Protein AF-A0A954FRJ2-F1 (afdb_monomer)

Mean predicted aligned error: 7.32 Å

Solvent-accessible surface area (backbone atoms only — not comparable to full-atom values): 5432 Å² total; per-residue (Å²): 111,68,68,60,52,50,51,52,49,46,57,56,41,70,52,66,66,28,44,50,28,35,66,50,10,52,50,32,23,55,49,29,26,50,53,28,43,76,70,67,38,52,68,59,8,50,50,26,31,53,52,13,49,48,35,35,50,49,16,25,57,75,49,58,24,51,48,72,67,54,40,53,52,26,57,75,67,73,44,90,68,44,77,41,19,68,70,53,47,52,50,54,53,48,55,52,51,54,56,57,55,71,74,75,116

pLDDT: mean 84.83, std 9.24, range [53.97, 96.31]

Structure (mmCIF, N/CA/C/O backbone):
data_AF-A0A954FRJ2-F1
#
_entry.id   AF-A0A954FRJ2-F1
#
loop_
_atom_site.group_PDB
_atom_site.id
_atom_site.type_symbol
_atom_site.label_atom_id
_atom_site.label_alt_id
_atom_site.label_comp_id
_atom_site.label_asym_id
_atom_site.label_entity_id
_atom_site.label_seq_id
_atom_site.pdbx_PDB_ins_code
_atom_site.Cartn_x
_atom_site.Cartn_y
_atom_site.Cartn_z
_atom_site.occupancy
_atom_site.B_iso_or_equiv
_atom_site.auth_seq_id
_atom_site.auth_comp_id
_atom_site.auth_asym_id
_atom_site.auth_atom_id
_atom_site.pdbx_PDB_model_num
ATOM 1 N N . MET A 1 1 ? -21.343 2.869 -4.060 1.00 62.44 1 MET A N 1
ATOM 2 C CA . MET A 1 1 ? -20.220 1.935 -3.797 1.00 62.44 1 MET A CA 1
ATOM 3 C C . MET A 1 1 ? -18.922 2.665 -3.473 1.00 62.44 1 MET A C 1
ATOM 5 O O . MET A 1 1 ? -18.367 2.396 -2.418 1.00 62.44 1 MET A O 1
ATOM 9 N N . ILE A 1 2 ? -18.485 3.623 -4.299 1.00 70.19 2 ILE A N 1
ATOM 10 C CA . ILE A 1 2 ? -17.215 4.354 -4.110 1.00 70.19 2 ILE A CA 1
ATOM 11 C C . ILE A 1 2 ? -17.139 5.078 -2.756 1.00 70.19 2 ILE A C 1
ATOM 13 O O . ILE A 1 2 ? -16.141 4.949 -2.061 1.00 70.19 2 ILE A O 1
ATOM 17 N N . GLN A 1 3 ? -18.209 5.757 -2.324 1.00 71.69 3 GLN A N 1
ATOM 18 C CA . GLN A 1 3 ? -18.223 6.433 -1.017 1.00 71.69 3 GLN A CA 1
ATOM 19 C C . GLN A 1 3 ? -18.005 5.474 0.159 1.00 71.69 3 GLN A C 1
ATOM 21 O O . GLN A 1 3 ? -17.245 5.792 1.060 1.00 71.69 3 GLN A O 1
ATOM 26 N N . ARG A 1 4 ? -18.598 4.272 0.129 1.00 68.94 4 ARG A N 1
ATOM 27 C CA . ARG A 1 4 ? -18.374 3.258 1.174 1.00 68.94 4 ARG A CA 1
ATOM 28 C C . ARG A 1 4 ? -16.938 2.746 1.169 1.00 68.94 4 ARG A C 1
ATOM 30 O O . ARG A 1 4 ? -16.372 2.546 2.235 1.00 68.94 4 ARG A O 1
ATOM 37 N N . PHE A 1 5 ? -16.360 2.553 -0.016 1.00 69.56 5 PHE A N 1
ATOM 38 C CA . PHE A 1 5 ? -14.965 2.140 -0.153 1.00 69.56 5 PHE A CA 1
ATOM 39 C C . PHE A 1 5 ? -14.021 3.209 0.407 1.00 69.56 5 PHE A C 1
ATOM 41 O O . PHE A 1 5 ? -13.140 2.892 1.197 1.00 69.56 5 PHE A O 1
ATOM 48 N N . MET A 1 6 ? -14.273 4.477 0.074 1.00 71.38 6 MET A N 1
ATOM 49 C CA . MET A 1 6 ? -13.508 5.616 0.577 1.00 71.38 6 MET A CA 1
ATOM 50 C C . MET A 1 6 ? -13.642 5.770 2.095 1.00 71.38 6 MET A C 1
ATOM 52 O O . MET A 1 6 ? -12.641 5.936 2.779 1.00 71.38 6 MET A O 1
ATOM 56 N N . SER A 1 7 ? -14.858 5.660 2.641 1.00 70.38 7 SER A N 1
ATOM 57 C CA . SER A 1 7 ? -15.081 5.718 4.089 1.00 70.38 7 SER A CA 1
ATOM 58 C C . SER A 1 7 ? -14.380 4.573 4.819 1.00 70.38 7 SER A C 1
ATOM 60 O O . SER A 1 7 ? -13.716 4.826 5.816 1.00 70.38 7 SER A O 1
ATOM 62 N N . ASN A 1 8 ? -14.446 3.337 4.312 1.00 71.94 8 ASN A N 1
ATOM 63 C CA . ASN A 1 8 ? -13.702 2.219 4.903 1.00 71.94 8 ASN A CA 1
ATOM 64 C C . ASN A 1 8 ? -12.187 2.401 4.790 1.00 71.94 8 ASN A C 1
ATOM 66 O O . ASN A 1 8 ? -11.460 2.044 5.714 1.00 71.94 8 ASN A O 1
ATOM 70 N N . TYR A 1 9 ? -11.709 2.947 3.672 1.00 69.31 9 TYR A N 1
ATOM 71 C CA . TYR A 1 9 ? -10.294 3.231 3.485 1.00 69.31 9 TYR A CA 1
ATOM 72 C C . TYR A 1 9 ? -9.808 4.279 4.490 1.00 69.31 9 TYR A C 1
ATOM 74 O O . TYR A 1 9 ? -8.809 4.047 5.163 1.00 69.31 9 TYR A O 1
ATOM 82 N N . LEU A 1 10 ? -10.556 5.374 4.656 1.00 72.94 10 LEU A N 1
ATOM 83 C CA .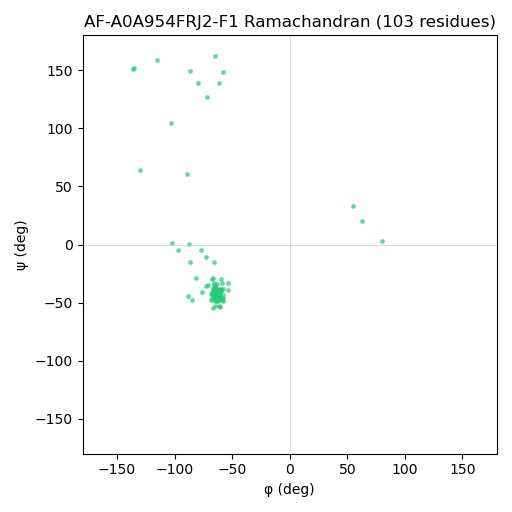 LEU A 1 10 ? -10.266 6.429 5.631 1.00 72.94 10 LEU A CA 1
ATOM 84 C C . LEU A 1 10 ? -10.315 5.913 7.074 1.00 72.94 10 LEU A C 1
ATOM 86 O O . LEU A 1 10 ? -9.458 6.274 7.868 1.00 72.94 10 LEU A O 1
ATOM 90 N N . LEU A 1 11 ? -11.267 5.033 7.401 1.00 69.94 11 LEU A N 1
ATOM 91 C CA . LEU A 1 11 ? -11.353 4.405 8.725 1.00 69.94 11 LEU A CA 1
ATOM 92 C C . LEU A 1 11 ? -10.180 3.455 9.011 1.00 69.94 11 LEU A C 1
ATOM 94 O O . LEU A 1 11 ? -9.816 3.270 10.163 1.00 69.94 11 LEU A O 1
ATOM 98 N N . ARG A 1 12 ? -9.585 2.836 7.985 1.00 66.38 12 ARG A N 1
ATOM 99 C CA . ARG A 1 12 ? -8.394 1.982 8.144 1.00 66.38 12 ARG A CA 1
ATOM 100 C C . ARG A 1 12 ? -7.069 2.736 8.104 1.00 66.38 12 ARG A C 1
ATOM 102 O O . ARG A 1 12 ? -6.040 2.165 8.448 1.00 66.38 12 ARG A O 1
ATOM 109 N N . HIS A 1 13 ? -7.070 3.972 7.633 1.00 74.00 13 HIS A N 1
ATOM 110 C CA . HIS A 1 13 ? -5.865 4.780 7.493 1.00 74.00 13 HIS A CA 1
ATOM 111 C C . HIS A 1 13 ? -6.141 6.124 8.145 1.00 74.00 13 HIS A C 1
ATOM 113 O O . HIS A 1 13 ? -6.208 7.144 7.464 1.00 74.00 13 HIS A O 1
ATOM 119 N N . GLU A 1 14 ? -6.369 6.122 9.453 1.00 76.44 14 GLU A N 1
ATOM 120 C CA . GLU A 1 14 ? -6.639 7.348 10.190 1.00 76.44 14 GLU A CA 1
ATOM 121 C C . GLU A 1 14 ? -5.338 8.127 10.408 1.00 76.44 14 GLU A C 1
ATOM 123 O O . GLU A 1 14 ? -5.289 9.350 10.239 1.00 76.44 14 GLU A O 1
ATOM 128 N N . ASN A 1 15 ? -4.253 7.417 10.719 1.00 79.50 15 ASN A N 1
ATOM 129 C CA . ASN A 1 15 ? -2.958 8.039 10.931 1.00 79.50 15 ASN A CA 1
ATOM 130 C C . ASN A 1 15 ? -2.353 8.540 9.621 1.00 79.50 15 ASN A C 1
ATOM 132 O O . ASN A 1 15 ? -2.146 7.800 8.653 1.00 79.50 15 ASN A O 1
ATOM 136 N N . ARG A 1 16 ? -1.973 9.820 9.639 1.00 82.88 16 ARG A N 1
ATOM 137 C CA . ARG A 1 16 ? -1.258 10.483 8.543 1.00 82.88 16 ARG A CA 1
ATOM 138 C C . ARG A 1 16 ? 0.012 9.736 8.143 1.00 82.88 16 ARG A C 1
ATOM 140 O O . ARG A 1 16 ? 0.352 9.720 6.968 1.00 82.88 16 ARG A O 1
ATOM 147 N N . THR A 1 17 ? 0.684 9.087 9.089 1.00 83.25 17 THR A N 1
ATOM 148 C CA . THR A 1 17 ? 1.890 8.291 8.820 1.00 83.25 17 THR A CA 1
ATOM 149 C C . THR A 1 17 ? 1.573 7.096 7.927 1.00 83.25 17 THR A C 1
ATOM 151 O O . THR A 1 17 ? 2.254 6.885 6.928 1.00 83.25 17 THR A O 1
ATOM 154 N N . ASN A 1 18 ? 0.498 6.363 8.232 1.00 86.06 18 ASN A N 1
ATOM 155 C CA . ASN A 1 18 ? 0.042 5.238 7.420 1.00 86.06 18 ASN A CA 1
ATOM 156 C C . ASN A 1 18 ? -0.372 5.710 6.012 1.00 86.06 18 ASN A C 1
ATOM 158 O O . ASN A 1 18 ? 0.047 5.135 5.009 1.00 86.06 18 ASN A O 1
ATOM 162 N N . GLN A 1 19 ? -1.102 6.829 5.926 1.00 88.31 19 GLN A N 1
ATOM 163 C CA . GLN A 1 19 ? -1.490 7.432 4.644 1.00 88.31 19 GLN A CA 1
ATOM 164 C C . GLN A 1 19 ? -0.282 7.840 3.787 1.00 88.31 19 GLN A C 1
ATOM 166 O O . GLN A 1 19 ? -0.261 7.549 2.594 1.00 88.31 19 GLN A O 1
ATOM 171 N N . VAL A 1 20 ? 0.723 8.500 4.373 1.00 90.44 20 VAL A N 1
ATOM 172 C CA . VAL A 1 20 ? 1.933 8.942 3.656 1.00 90.44 20 VAL A CA 1
ATOM 173 C C . VAL A 1 20 ? 2.763 7.746 3.196 1.00 90.44 20 VAL A C 1
ATOM 175 O O . VAL A 1 20 ? 3.218 7.719 2.052 1.00 90.44 20 VAL A O 1
ATOM 178 N N . LEU A 1 21 ? 2.927 6.736 4.052 1.00 91.25 21 LEU A N 1
ATOM 179 C CA . LEU A 1 21 ? 3.655 5.519 3.698 1.00 91.25 21 LEU A CA 1
ATOM 180 C C . LEU A 1 21 ? 2.979 4.760 2.554 1.00 91.25 21 LEU A C 1
ATOM 182 O O . LEU A 1 21 ? 3.673 4.297 1.653 1.00 91.25 21 LEU A O 1
ATOM 186 N N . HIS A 1 22 ? 1.646 4.699 2.526 1.00 90.12 22 HIS A N 1
ATOM 187 C CA . HIS A 1 22 ? 0.902 4.145 1.388 1.00 90.12 22 HIS A CA 1
ATOM 188 C C . HIS A 1 22 ? 1.003 5.007 0.135 1.00 90.12 22 HIS A C 1
ATOM 190 O O . HIS A 1 22 ? 1.224 4.481 -0.955 1.00 90.12 22 HIS A O 1
ATOM 196 N N . LEU A 1 23 ? 0.899 6.329 0.283 1.00 92.56 23 LEU A N 1
ATOM 197 C CA . LEU A 1 23 ? 1.005 7.272 -0.829 1.00 92.56 23 LEU A CA 1
ATOM 198 C C . LEU A 1 23 ? 2.352 7.158 -1.553 1.00 92.56 23 LEU A C 1
ATOM 200 O O . LEU A 1 23 ? 2.397 7.350 -2.762 1.00 92.56 23 LEU A O 1
ATOM 204 N N . ILE A 1 24 ? 3.430 6.834 -0.837 1.00 93.94 24 ILE A N 1
ATOM 205 C CA . ILE A 1 24 ? 4.762 6.608 -1.419 1.00 93.94 24 ILE A CA 1
ATOM 206 C C . ILE A 1 24 ? 4.932 5.143 -1.844 1.00 93.94 24 ILE A C 1
ATOM 208 O O . ILE A 1 24 ? 5.433 4.857 -2.934 1.00 93.94 24 ILE A O 1
ATOM 212 N N . GLY A 1 25 ? 4.507 4.206 -0.998 1.00 93.50 25 GLY A N 1
ATOM 213 C CA . GLY A 1 25 ? 4.713 2.777 -1.192 1.00 93.50 25 GLY A CA 1
ATOM 214 C C . GLY A 1 25 ? 3.968 2.216 -2.401 1.00 93.50 25 GLY A C 1
ATOM 215 O O . GLY A 1 25 ? 4.550 1.430 -3.148 1.00 93.50 25 GLY A O 1
ATOM 216 N N . VAL A 1 26 ? 2.726 2.643 -2.655 1.00 94.00 26 VAL A N 1
ATOM 217 C CA . VAL A 1 26 ? 1.924 2.158 -3.793 1.00 94.00 26 VAL A CA 1
ATOM 218 C C . VAL A 1 26 ? 2.551 2.563 -5.139 1.00 94.00 26 VAL A C 1
ATOM 220 O O . VAL A 1 26 ? 2.820 1.667 -5.948 1.00 94.00 26 VAL A O 1
ATOM 223 N N . PRO A 1 27 ? 2.873 3.849 -5.403 1.00 94.81 27 PRO A N 1
ATOM 224 C CA . PRO A 1 27 ? 3.582 4.236 -6.621 1.00 94.81 27 PRO A CA 1
ATOM 225 C C . PRO A 1 27 ? 4.951 3.574 -6.760 1.00 94.81 27 PRO A C 1
ATOM 227 O O . PRO A 1 27 ? 5.312 3.179 -7.864 1.00 94.81 27 PRO A O 1
ATOM 230 N N . LEU A 1 28 ? 5.702 3.410 -5.667 1.00 94.06 28 LEU A N 1
ATOM 231 C CA . LEU A 1 28 ? 6.998 2.734 -5.724 1.00 94.06 28 LEU A CA 1
ATOM 232 C C . LEU A 1 28 ? 6.846 1.256 -6.112 1.00 94.06 28 LEU A C 1
ATOM 234 O O . LEU A 1 28 ? 7.595 0.765 -6.952 1.00 94.06 28 LEU A O 1
ATOM 238 N N . THR A 1 29 ? 5.837 0.576 -5.566 1.00 95.19 29 THR A N 1
ATOM 239 C CA . THR A 1 29 ? 5.587 -0.845 -5.842 1.00 95.19 29 THR A CA 1
ATOM 240 C C . THR A 1 29 ? 5.173 -1.061 -7.289 1.00 95.19 29 THR A C 1
ATOM 242 O O . THR A 1 29 ? 5.806 -1.839 -7.989 1.00 95.19 29 THR A O 1
ATOM 245 N N . PHE A 1 30 ? 4.128 -0.374 -7.761 1.00 94.69 30 PHE A N 1
ATOM 246 C CA . PHE A 1 30 ? 3.594 -0.605 -9.108 1.00 94.69 30 PHE A CA 1
ATOM 247 C C . PHE A 1 30 ? 4.343 0.193 -10.173 1.00 94.69 30 PHE A C 1
ATOM 249 O O . PHE A 1 30 ? 4.748 -0.358 -11.194 1.00 94.69 30 PHE A O 1
ATOM 256 N N . GLY A 1 31 ? 4.554 1.486 -9.933 1.00 94.38 31 GLY A N 1
ATOM 257 C CA . GLY A 1 31 ? 5.259 2.369 -10.858 1.00 94.38 31 GLY A CA 1
ATOM 258 C C . GLY A 1 31 ? 6.738 2.018 -10.978 1.00 94.38 31 GLY A C 1
ATOM 259 O O . GLY A 1 31 ? 7.255 1.989 -12.090 1.00 94.38 31 GLY A O 1
ATOM 260 N N . GLY A 1 32 ? 7.404 1.682 -9.870 1.00 93.19 32 GLY A N 1
ATOM 261 C CA . GLY A 1 32 ? 8.794 1.222 -9.896 1.00 93.19 32 GLY A CA 1
ATOM 262 C C . GLY A 1 32 ? 8.949 -0.140 -10.574 1.00 93.19 32 GLY A C 1
ATOM 263 O O . GLY A 1 32 ? 9.801 -0.280 -11.448 1.00 93.19 32 GLY A O 1
ATOM 264 N N . LEU A 1 33 ? 8.089 -1.116 -10.251 1.00 93.94 33 LEU A N 1
ATOM 265 C CA . LEU A 1 33 ? 8.100 -2.428 -10.911 1.00 93.94 33 LEU A CA 1
ATOM 266 C C . LEU A 1 33 ? 7.910 -2.303 -12.429 1.00 93.94 33 LEU A C 1
ATOM 268 O O . LEU A 1 33 ? 8.685 -2.880 -13.189 1.00 93.94 33 LEU A O 1
ATOM 272 N N . ILE A 1 34 ? 6.909 -1.538 -12.874 1.00 94.88 34 ILE A N 1
ATOM 273 C CA . ILE A 1 34 ? 6.636 -1.348 -14.305 1.00 94.88 34 ILE A CA 1
ATOM 274 C C . ILE A 1 34 ? 7.753 -0.529 -14.957 1.00 94.88 34 ILE A C 1
ATOM 276 O O . ILE A 1 34 ? 8.270 -0.930 -15.994 1.00 94.88 34 ILE A O 1
ATOM 280 N N . GLY A 1 35 ? 8.156 0.592 -14.357 1.00 95.25 35 GLY A N 1
ATOM 281 C CA . GLY A 1 35 ? 9.157 1.497 -14.921 1.00 95.25 35 GLY A CA 1
ATOM 282 C C . GLY A 1 35 ? 10.517 0.829 -15.112 1.00 95.25 35 GLY A C 1
ATOM 283 O O . GLY A 1 35 ? 11.050 0.829 -16.221 1.00 95.25 35 GLY A O 1
ATOM 284 N N . PHE A 1 36 ? 11.056 0.204 -14.062 1.00 95.00 36 PHE A N 1
ATOM 285 C CA . PHE A 1 36 ? 12.330 -0.512 -14.157 1.00 95.00 36 PHE A CA 1
ATOM 286 C C . PHE A 1 36 ? 12.208 -1.802 -14.974 1.00 95.00 36 PHE A C 1
ATOM 288 O O . PHE A 1 36 ? 13.124 -2.126 -15.726 1.00 95.00 36 PHE A O 1
ATOM 295 N N . GLY A 1 37 ? 11.071 -2.506 -14.902 1.00 94.38 37 GLY A N 1
ATOM 296 C CA . GLY A 1 37 ? 10.819 -3.691 -15.726 1.00 94.38 37 GLY A CA 1
ATOM 297 C C . GLY A 1 37 ? 10.829 -3.376 -17.225 1.00 94.38 37 GLY A C 1
ATOM 298 O O . GLY A 1 37 ? 11.467 -4.086 -17.999 1.00 94.38 37 GLY A O 1
ATOM 299 N N . LEU A 1 38 ? 10.201 -2.269 -17.638 1.00 95.88 38 LEU A N 1
ATOM 300 C CA . LEU A 1 38 ? 10.224 -1.793 -19.027 1.00 95.88 38 LEU A CA 1
ATOM 301 C C . LEU A 1 38 ? 11.615 -1.321 -19.472 1.00 95.88 38 LEU A C 1
ATOM 303 O O . LEU A 1 38 ? 11.947 -1.442 -20.648 1.00 95.88 38 LEU A O 1
ATOM 307 N N . ALA A 1 39 ? 12.433 -0.819 -18.546 1.00 95.25 39 ALA A N 1
ATOM 308 C CA . ALA A 1 39 ? 13.825 -0.463 -18.809 1.00 95.25 39 ALA A CA 1
ATOM 309 C C . ALA A 1 39 ? 14.770 -1.683 -18.884 1.00 95.25 39 ALA A C 1
ATOM 311 O O . ALA A 1 39 ? 15.945 -1.517 -19.192 1.00 95.25 39 ALA A O 1
ATOM 312 N N . GLY A 1 40 ? 14.279 -2.901 -18.611 1.00 95.25 40 GLY A N 1
ATOM 313 C CA . GLY 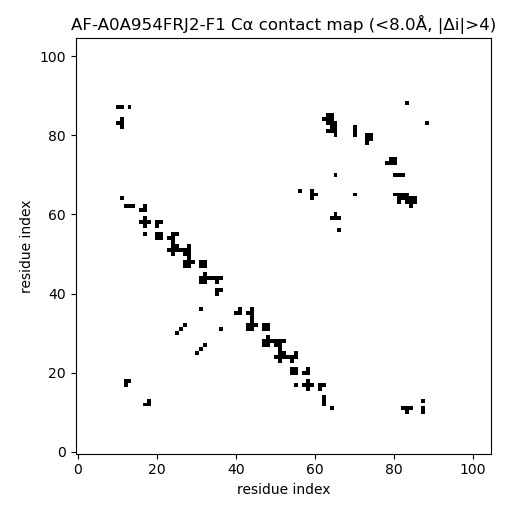A 1 40 ? 15.089 -4.125 -18.547 1.00 95.25 40 GLY A CA 1
ATOM 314 C C . GLY A 1 40 ? 15.854 -4.306 -17.229 1.00 95.25 40 GLY A C 1
ATOM 315 O O . GLY A 1 40 ? 16.570 -5.291 -17.049 1.00 95.25 40 GLY A O 1
ATOM 316 N N . GLU A 1 41 ? 15.660 -3.394 -16.280 1.00 95.62 41 GLU A N 1
ATOM 317 C CA . GLU A 1 41 ? 16.359 -3.302 -15.001 1.00 95.62 41 GLU A CA 1
ATOM 318 C C . GLU A 1 41 ? 15.647 -4.125 -13.913 1.00 95.62 41 GLU A C 1
ATOM 320 O O . GLU A 1 41 ? 15.187 -3.616 -12.887 1.00 95.62 41 GLU A O 1
ATOM 325 N N . TRP A 1 42 ? 15.531 -5.436 -14.132 1.00 93.50 42 TRP A N 1
ATOM 326 C CA . TRP A 1 42 ? 14.725 -6.336 -13.293 1.00 93.50 42 TRP A CA 1
ATOM 327 C C . TRP A 1 42 ? 15.145 -6.385 -11.819 1.00 93.50 42 TRP A C 1
ATOM 329 O O . TRP A 1 42 ? 14.295 -6.580 -10.949 1.00 93.50 42 TRP A O 1
ATOM 339 N N . ILE A 1 43 ? 16.430 -6.173 -11.517 1.00 96.00 43 ILE A N 1
ATOM 340 C CA . ILE A 1 43 ? 16.916 -6.102 -10.130 1.00 96.00 43 ILE A CA 1
ATOM 341 C C . ILE A 1 43 ? 16.314 -4.880 -9.432 1.00 96.00 43 ILE A C 1
ATOM 343 O O . ILE A 1 43 ? 15.742 -5.008 -8.351 1.00 96.00 43 ILE A O 1
ATOM 347 N N . TYR A 1 44 ? 16.379 -3.707 -10.065 1.00 93.94 44 TYR A N 1
ATOM 348 C CA . TYR A 1 44 ? 15.789 -2.481 -9.528 1.00 93.94 44 TYR A CA 1
ATOM 349 C C . TYR A 1 44 ? 14.263 -2.560 -9.469 1.00 93.94 44 TYR A C 1
ATOM 351 O O . TYR A 1 44 ? 13.670 -2.080 -8.505 1.00 93.94 44 TYR A O 1
ATOM 359 N N . ALA A 1 45 ? 13.630 -3.232 -10.433 1.00 94.38 45 ALA A N 1
ATOM 360 C CA . ALA A 1 45 ? 12.195 -3.506 -10.414 1.00 94.38 45 ALA A CA 1
ATOM 361 C C . ALA A 1 45 ? 11.796 -4.357 -9.195 1.00 94.38 45 ALA A C 1
ATOM 363 O O . ALA A 1 45 ? 10.850 -4.022 -8.480 1.00 94.38 45 ALA A O 1
ATOM 364 N N . GLY A 1 46 ? 12.561 -5.417 -8.913 1.00 95.19 46 GLY A N 1
ATOM 365 C CA . GLY A 1 46 ? 12.377 -6.255 -7.729 1.00 95.19 46 GLY A CA 1
ATOM 366 C C . GLY A 1 46 ? 12.606 -5.488 -6.424 1.00 95.19 46 GLY A C 1
ATOM 367 O O . GLY A 1 46 ? 11.795 -5.589 -5.504 1.00 95.19 46 GLY A O 1
ATOM 368 N N . ILE A 1 47 ? 13.660 -4.667 -6.353 1.00 96.31 47 ILE A N 1
ATOM 369 C CA . ILE A 1 47 ? 13.932 -3.813 -5.187 1.00 96.31 47 ILE A CA 1
ATOM 370 C C . ILE A 1 47 ? 12.790 -2.817 -4.969 1.00 96.31 47 ILE A C 1
ATOM 372 O O . ILE A 1 47 ? 12.324 -2.680 -3.841 1.00 96.31 47 ILE A O 1
ATOM 376 N N . ALA A 1 48 ? 12.311 -2.150 -6.020 1.00 94.94 48 ALA A N 1
ATOM 377 C CA . ALA A 1 48 ? 11.210 -1.196 -5.927 1.00 94.94 48 ALA A CA 1
ATOM 378 C C . ALA A 1 48 ? 9.914 -1.866 -5.450 1.00 94.94 48 ALA A C 1
ATOM 380 O O . ALA A 1 48 ? 9.230 -1.326 -4.580 1.00 94.94 48 ALA A O 1
ATOM 381 N N . PHE A 1 49 ? 9.623 -3.071 -5.948 1.00 96.00 49 PHE A N 1
ATOM 382 C CA . PHE A 1 49 ? 8.488 -3.865 -5.489 1.00 96.00 49 PHE A CA 1
ATOM 383 C C . PHE A 1 49 ? 8.590 -4.193 -3.994 1.00 96.00 49 PHE A C 1
ATOM 385 O O . PHE A 1 49 ? 7.676 -3.883 -3.231 1.00 96.00 49 PHE A O 1
ATOM 392 N N . VAL A 1 50 ? 9.714 -4.770 -3.554 1.00 96.19 50 VAL A N 1
ATOM 393 C CA . VAL A 1 50 ? 9.902 -5.169 -2.150 1.00 96.19 50 VAL A CA 1
ATOM 394 C C . VAL A 1 50 ? 9.922 -3.948 -1.230 1.00 96.19 50 VAL A C 1
ATOM 396 O O . VAL A 1 50 ? 9.233 -3.941 -0.212 1.00 96.19 50 VAL A O 1
ATOM 399 N N . ALA A 1 51 ? 10.664 -2.899 -1.584 1.00 95.69 51 ALA A N 1
ATOM 400 C CA . ALA A 1 51 ? 10.739 -1.678 -0.790 1.00 95.69 51 ALA A CA 1
ATOM 401 C C . ALA A 1 51 ? 9.366 -1.004 -0.683 1.00 95.69 51 ALA A C 1
ATOM 403 O O . ALA A 1 51 ? 8.914 -0.703 0.420 1.00 95.69 51 ALA A O 1
ATOM 404 N N . GLY A 1 52 ? 8.663 -0.821 -1.802 1.00 95.19 52 GLY A N 1
ATOM 405 C CA . GLY A 1 52 ? 7.332 -0.217 -1.806 1.00 95.19 52 GLY A CA 1
ATOM 406 C C . GLY A 1 52 ? 6.309 -1.024 -1.001 1.00 95.19 52 GLY A C 1
ATOM 407 O O . GLY A 1 52 ? 5.494 -0.435 -0.284 1.00 95.19 52 GLY A O 1
ATOM 408 N N . TYR A 1 53 ? 6.381 -2.355 -1.058 1.00 93.38 53 TYR A N 1
ATOM 409 C CA . TYR A 1 53 ? 5.532 -3.235 -0.258 1.00 93.38 53 TYR A CA 1
ATOM 410 C C . TYR A 1 53 ? 5.842 -3.118 1.242 1.00 93.38 53 TYR A C 1
ATOM 412 O O . TYR A 1 53 ? 4.927 -2.999 2.059 1.00 93.38 53 TYR A O 1
ATOM 420 N N . LEU A 1 54 ? 7.124 -3.061 1.620 1.00 93.81 54 LEU A N 1
ATOM 421 C CA . LEU A 1 54 ? 7.536 -2.861 3.013 1.00 93.81 54 LEU A CA 1
ATOM 422 C C . LEU A 1 54 ? 7.056 -1.520 3.580 1.00 93.81 54 LEU A C 1
ATOM 424 O O . LEU A 1 54 ? 6.624 -1.487 4.731 1.00 93.81 54 LEU A O 1
ATOM 428 N N . LEU A 1 55 ? 7.078 -0.433 2.796 1.00 92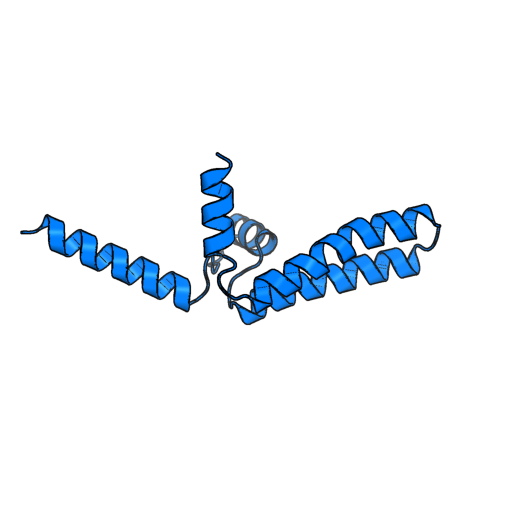.19 55 LEU A N 1
ATOM 429 C CA . LEU A 1 55 ? 6.539 0.859 3.244 1.00 92.19 55 LEU A CA 1
ATOM 430 C C . LEU A 1 55 ? 5.044 0.763 3.580 1.00 92.19 55 LEU A C 1
ATOM 432 O O . LEU A 1 55 ? 4.623 1.229 4.638 1.00 92.19 55 LEU A O 1
ATOM 436 N N . GLN A 1 56 ? 4.252 0.123 2.717 1.00 91.44 56 GLN A N 1
ATOM 437 C CA . GLN A 1 56 ? 2.818 -0.082 2.956 1.00 91.44 56 GLN A CA 1
ATOM 438 C C . GLN A 1 56 ? 2.577 -0.923 4.215 1.00 91.44 56 GLN A C 1
ATOM 440 O O . GLN A 1 56 ? 1.727 -0.590 5.043 1.00 91.44 56 GLN A O 1
ATOM 445 N N . PHE A 1 57 ? 3.359 -1.990 4.392 1.00 89.94 57 PHE A N 1
ATOM 446 C CA . PHE A 1 57 ? 3.250 -2.865 5.555 1.00 89.94 57 PHE A CA 1
ATOM 447 C C . PHE A 1 57 ? 3.654 -2.161 6.857 1.00 89.94 57 PHE A C 1
ATOM 449 O O . PHE A 1 57 ? 3.017 -2.353 7.892 1.00 89.94 57 PHE A O 1
ATOM 456 N N . LEU A 1 58 ? 4.673 -1.300 6.806 1.00 90.75 58 LEU A N 1
ATOM 457 C CA . LEU A 1 58 ? 5.099 -0.496 7.948 1.00 90.75 58 LEU A CA 1
ATOM 458 C C . LEU A 1 58 ? 4.020 0.510 8.365 1.00 90.75 58 LEU A C 1
ATOM 460 O O . LEU A 1 58 ? 3.816 0.718 9.558 1.00 90.75 58 LEU A O 1
ATOM 464 N N . GLY A 1 59 ? 3.288 1.084 7.407 1.00 88.31 59 GLY A N 1
ATOM 465 C CA . GLY A 1 59 ? 2.138 1.943 7.696 1.00 88.31 59 GLY A CA 1
ATOM 466 C C . GLY A 1 59 ? 1.059 1.219 8.503 1.00 88.31 59 GLY A C 1
ATOM 467 O O . GLY A 1 59 ? 0.617 1.724 9.535 1.00 88.31 59 GLY A O 1
ATOM 468 N N . HIS A 1 60 ? 0.710 0.001 8.087 1.00 88.50 60 HIS A N 1
ATOM 469 C CA . HIS A 1 60 ? -0.231 -0.861 8.806 1.00 88.50 60 HIS A CA 1
ATOM 470 C C . HIS A 1 60 ? 0.281 -1.274 10.191 1.00 88.50 60 HIS A C 1
ATOM 472 O O . HIS A 1 60 ? -0.471 -1.255 11.164 1.00 88.50 60 HIS A O 1
ATOM 478 N N . PHE A 1 61 ? 1.576 -1.579 10.308 1.00 86.94 61 PHE A N 1
ATOM 479 C CA . PHE A 1 61 ? 2.196 -1.909 11.589 1.00 86.94 61 PHE A CA 1
ATOM 480 C C . PHE A 1 61 ? 2.137 -0.739 12.584 1.00 86.94 61 PHE A C 1
ATOM 482 O O . PHE A 1 61 ? 1.813 -0.949 13.751 1.00 86.94 61 PHE A O 1
ATOM 489 N N . ILE A 1 62 ? 2.393 0.491 12.122 1.00 85.56 62 ILE A N 1
ATOM 490 C CA . ILE A 1 62 ? 2.282 1.710 12.942 1.00 85.56 62 ILE A CA 1
ATOM 491 C C . ILE A 1 62 ? 0.830 1.949 13.374 1.00 85.56 62 ILE A C 1
ATOM 493 O O . ILE A 1 62 ? 0.591 2.308 14.524 1.00 85.56 62 ILE A O 1
ATOM 497 N N . GLU A 1 63 ? -0.131 1.717 12.479 1.00 84.19 63 GLU A N 1
ATOM 498 C CA . GLU A 1 63 ? -1.569 1.816 12.776 1.00 84.19 63 GLU A CA 1
ATOM 499 C C . GLU A 1 63 ? -2.090 0.659 13.645 1.00 84.19 63 GLU A C 1
ATOM 501 O O . GLU A 1 63 ? -3.216 0.697 14.138 1.00 84.19 63 GLU A O 1
ATOM 506 N N . GLN A 1 64 ? -1.271 -0.381 13.833 1.00 84.94 64 GLN A N 1
ATOM 507 C CA . GLN A 1 64 ? -1.616 -1.627 14.518 1.00 84.94 64 GLN A CA 1
ATOM 508 C C . GLN A 1 64 ? -2.849 -2.320 13.927 1.00 84.94 64 GLN A C 1
ATOM 510 O O . GLN A 1 64 ? -3.609 -2.983 14.637 1.00 84.94 64 GLN A O 1
ATOM 515 N N . ASN A 1 65 ? -3.045 -2.189 12.616 1.00 85.88 65 ASN A N 1
ATOM 516 C CA . ASN A 1 65 ? -4.070 -2.921 11.890 1.00 85.88 65 ASN A CA 1
ATOM 517 C C . ASN A 1 65 ? -3.444 -3.872 10.871 1.00 85.88 65 ASN A C 1
ATOM 519 O O . ASN A 1 65 ? -2.284 -3.741 10.481 1.00 85.88 65 ASN A O 1
ATOM 523 N N . ASP A 1 66 ? -4.203 -4.884 10.467 1.00 84.06 66 ASP A N 1
ATOM 524 C CA . ASP A 1 66 ? -3.728 -5.828 9.471 1.00 84.06 66 ASP A CA 1
ATOM 525 C C . ASP A 1 66 ? -3.870 -5.233 8.063 1.00 84.06 66 ASP A C 1
ATOM 527 O O . ASP A 1 66 ? -4.895 -4.645 7.699 1.00 84.06 66 ASP A O 1
ATOM 531 N N . ALA A 1 67 ? -2.858 -5.463 7.225 1.00 84.94 67 ALA A N 1
ATOM 532 C CA . ALA A 1 67 ? -2.946 -5.162 5.803 1.00 84.94 67 ALA A CA 1
ATOM 533 C C . ALA A 1 67 ? -4.129 -5.914 5.166 1.00 84.94 67 ALA A C 1
ATOM 535 O O . ALA A 1 67 ? -4.466 -7.035 5.560 1.00 84.94 67 ALA A O 1
ATOM 536 N N . GLY A 1 68 ? -4.755 -5.322 4.144 1.00 80.94 68 GLY A N 1
ATOM 537 C CA . GLY A 1 68 ? -5.934 -5.906 3.490 1.00 80.94 68 GLY A CA 1
ATOM 538 C C . GLY A 1 68 ? -5.722 -7.347 3.006 1.00 80.94 68 GLY A C 1
ATOM 539 O O . GLY A 1 68 ? -6.602 -8.191 3.180 1.00 80.94 68 GLY A O 1
ATOM 540 N N . GLU A 1 69 ? -4.534 -7.642 2.480 1.00 84.12 69 GLU A N 1
ATOM 541 C CA . GLU A 1 69 ? -4.132 -8.981 2.034 1.00 84.12 69 GLU A CA 1
ATOM 542 C C . GLU A 1 69 ? -4.049 -9.979 3.194 1.00 84.12 69 GLU A C 1
ATOM 544 O O . GLU A 1 69 ? -4.574 -11.089 3.103 1.00 84.12 69 GLU A O 1
ATOM 549 N N . LEU A 1 70 ? -3.469 -9.569 4.327 1.00 83.94 70 LEU A N 1
ATOM 550 C CA . LEU A 1 70 ? -3.416 -10.402 5.526 1.00 83.94 70 LEU A CA 1
ATOM 551 C C . LEU A 1 70 ? -4.802 -10.666 6.096 1.00 83.94 70 LEU A C 1
ATOM 553 O O . LEU A 1 70 ? -5.053 -11.771 6.563 1.00 83.94 70 LEU A O 1
ATOM 557 N N . ILE A 1 71 ? -5.710 -9.694 6.038 1.00 84.75 71 ILE A N 1
ATOM 558 C CA . ILE A 1 71 ? -7.098 -9.884 6.473 1.00 84.75 71 ILE A CA 1
ATOM 559 C C . ILE A 1 71 ? -7.790 -10.914 5.587 1.00 84.75 71 ILE A C 1
ATOM 561 O O . ILE A 1 71 ? -8.445 -11.811 6.109 1.00 84.75 71 ILE A O 1
ATOM 565 N N . LEU A 1 72 ? -7.611 -10.839 4.265 1.00 85.00 72 LEU A N 1
ATOM 566 C CA . LEU A 1 72 ? -8.131 -11.844 3.333 1.00 85.00 72 LEU A CA 1
ATOM 567 C C . LEU A 1 72 ? -7.576 -13.239 3.651 1.00 85.00 72 LEU A C 1
ATOM 569 O O . LEU A 1 72 ? -8.355 -14.182 3.781 1.00 85.00 72 LEU A O 1
ATOM 573 N N . ILE A 1 73 ? -6.263 -13.365 3.854 1.00 86.81 73 ILE A N 1
ATOM 574 C CA . ILE A 1 73 ? -5.614 -14.641 4.194 1.00 86.81 73 ILE A CA 1
ATOM 575 C C . ILE A 1 73 ? -6.099 -15.165 5.553 1.00 86.81 73 ILE A C 1
ATOM 577 O O . ILE A 1 73 ? -6.502 -16.320 5.663 1.00 86.81 73 ILE A O 1
ATOM 581 N N . LYS A 1 74 ? -6.106 -14.332 6.597 1.00 85.69 74 LYS A N 1
ATOM 582 C CA . LYS A 1 74 ? -6.575 -14.713 7.939 1.00 85.69 74 LYS A CA 1
ATOM 583 C C . LYS A 1 74 ? -8.048 -15.105 7.919 1.00 85.69 74 LYS A C 1
ATOM 585 O O . LYS A 1 74 ? -8.403 -16.098 8.545 1.00 85.69 74 LYS A O 1
ATOM 590 N N . LYS A 1 75 ? -8.879 -14.395 7.154 1.00 86.62 75 LYS A N 1
ATOM 591 C CA . LYS A 1 75 ? -10.296 -14.717 6.957 1.00 86.62 75 LYS A CA 1
ATOM 592 C C . LYS A 1 75 ? -10.481 -16.061 6.258 1.00 86.62 75 LYS A C 1
ATOM 594 O O . LYS A 1 75 ? -11.315 -16.847 6.694 1.00 86.62 75 LYS A O 1
ATOM 599 N N . LEU A 1 76 ? -9.681 -16.352 5.231 1.00 88.56 76 LEU A N 1
ATOM 600 C CA . LEU A 1 76 ? -9.662 -1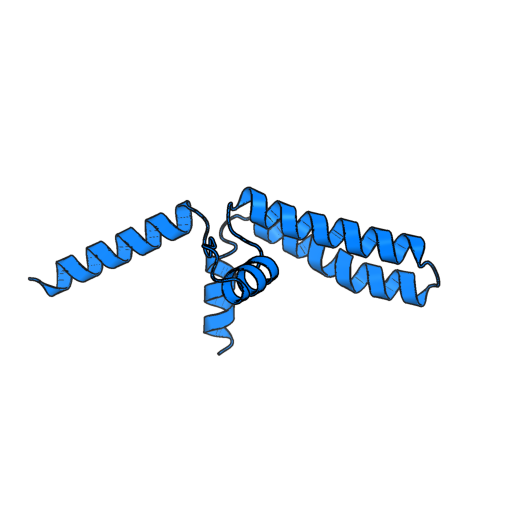7.665 4.575 1.00 88.56 76 LEU A CA 1
ATOM 601 C C . LEU A 1 76 ? -9.213 -18.783 5.530 1.00 88.56 76 LEU A C 1
ATOM 603 O O . LEU A 1 76 ? -9.726 -19.893 5.455 1.00 88.56 76 LEU A O 1
ATOM 607 N N . LEU A 1 77 ? -8.298 -18.483 6.455 1.00 90.50 77 LEU A N 1
ATOM 608 C CA . LEU A 1 77 ? -7.791 -19.418 7.465 1.00 90.50 77 LEU A CA 1
ATOM 609 C C . LEU A 1 77 ? -8.628 -19.464 8.759 1.00 90.50 77 LEU A C 1
ATOM 611 O O . LEU A 1 77 ? -8.252 -20.172 9.692 1.00 90.50 77 LEU A O 1
ATOM 615 N N . GLY A 1 78 ? -9.716 -18.692 8.860 1.00 88.62 78 GLY A N 1
ATOM 616 C CA . GLY A 1 78 ? -10.533 -18.592 10.075 1.00 88.62 78 GLY A CA 1
ATOM 617 C C . GLY A 1 78 ? -9.804 -18.015 11.299 1.00 88.62 78 GLY A C 1
ATOM 618 O O . GLY A 1 78 ? -10.231 -18.242 12.430 1.00 88.62 78 GLY A O 1
ATOM 619 N N . LYS A 1 79 ? -8.692 -17.296 11.106 1.00 85.69 79 LYS A N 1
ATOM 620 C CA . LYS A 1 79 ? -7.908 -16.687 12.189 1.00 85.69 79 LYS A CA 1
ATOM 621 C C . LYS A 1 79 ? -8.442 -15.299 12.565 1.00 85.69 79 LYS A C 1
ATOM 623 O O . LYS A 1 79 ? -8.923 -14.582 11.685 1.00 85.69 79 LYS A O 1
ATOM 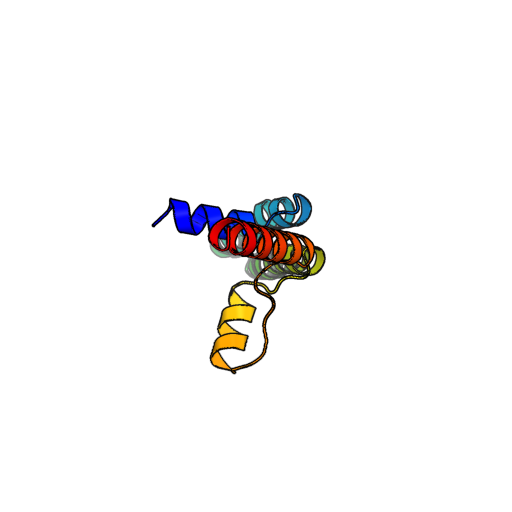628 N N . PRO A 1 80 ? -8.309 -14.886 13.842 1.00 84.81 80 PRO A N 1
ATOM 629 C CA . PRO A 1 80 ? -8.636 -13.525 14.247 1.00 84.81 80 PRO A CA 1
ATOM 630 C C . PRO A 1 80 ? -7.741 -12.532 13.499 1.00 84.81 80 PRO A C 1
ATOM 632 O O . PRO A 1 80 ? -6.542 -12.769 13.318 1.00 84.81 80 PRO A O 1
ATOM 635 N N . TYR A 1 81 ? -8.337 -11.431 13.057 1.00 84.19 81 TYR A N 1
ATOM 636 C CA . TYR A 1 81 ? -7.666 -10.367 12.324 1.00 84.19 81 TYR A CA 1
ATOM 637 C C . TYR A 1 81 ? -8.117 -9.004 12.857 1.00 84.19 81 TYR A C 1
ATOM 639 O O . TYR A 1 81 ? -9.244 -8.857 13.333 1.00 84.19 81 TYR A O 1
ATOM 647 N N . THR A 1 82 ? -7.237 -8.014 12.761 1.00 84.88 82 THR A N 1
ATOM 648 C CA . THR A 1 82 ? -7.476 -6.657 13.253 1.00 84.88 82 THR A CA 1
ATOM 649 C C . THR A 1 82 ? -7.795 -5.752 12.077 1.00 84.8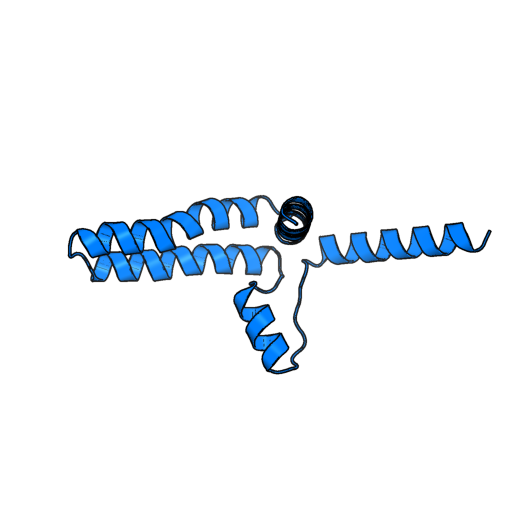8 82 THR A C 1
ATOM 651 O O . THR A 1 82 ? -6.929 -5.392 11.284 1.00 84.88 82 THR A O 1
ATOM 654 N N . GLU A 1 83 ? -9.076 -5.425 11.936 1.00 80.19 83 GLU A N 1
ATOM 655 C CA . GLU A 1 83 ? -9.601 -4.715 10.770 1.00 80.19 83 GLU A CA 1
ATOM 656 C C . GLU A 1 83 ? -9.389 -3.193 10.843 1.00 80.19 83 GLU A C 1
ATOM 658 O O . GLU A 1 83 ? -9.248 -2.552 9.803 1.00 80.19 83 GLU A O 1
ATOM 663 N N . PHE A 1 84 ? -9.341 -2.638 12.057 1.00 82.31 84 PHE A N 1
ATOM 664 C CA . PHE A 1 84 ? -9.159 -1.217 12.367 1.00 82.31 84 PHE A CA 1
ATOM 665 C C . PHE A 1 84 ? -8.133 -1.069 13.494 1.00 82.31 84 PHE A C 1
ATOM 667 O O . PHE A 1 84 ? -8.004 -1.977 14.313 1.00 82.31 84 PHE A O 1
ATOM 674 N N . GLY A 1 85 ? -7.418 0.058 13.543 1.00 81.38 85 GLY A N 1
ATOM 675 C CA . GLY A 1 85 ? -6.485 0.333 14.638 1.00 81.38 85 GLY A CA 1
ATOM 676 C C . GLY A 1 85 ? -7.211 0.487 15.986 1.00 81.38 85 GLY A C 1
ATOM 677 O O . GLY A 1 85 ? -8.425 0.727 16.005 1.00 81.38 85 GLY A O 1
ATOM 678 N N . PRO A 1 86 ? -6.498 0.373 17.121 1.00 80.81 86 PRO A N 1
ATOM 679 C CA . PRO A 1 86 ? -7.096 0.421 18.458 1.00 80.81 86 PRO A CA 1
ATOM 680 C C . PRO A 1 86 ? -7.873 1.718 18.722 1.00 80.81 86 PRO A C 1
ATOM 682 O O . PRO A 1 86 ? -8.961 1.676 19.296 1.00 80.81 86 PRO A O 1
ATOM 685 N N . ASP A 1 87 ? -7.371 2.860 18.245 1.00 80.62 87 ASP A N 1
ATOM 686 C CA . ASP A 1 87 ? -8.026 4.163 18.415 1.00 80.62 87 ASP A CA 1
ATOM 687 C C . ASP A 1 87 ? -9.354 4.243 17.653 1.00 80.62 87 ASP A C 1
ATOM 689 O O . ASP A 1 87 ? -10.389 4.629 18.209 1.00 80.62 87 ASP A O 1
ATOM 693 N N . THR A 1 88 ? -9.356 3.810 16.391 1.00 80.62 88 THR A N 1
ATOM 694 C CA . THR A 1 88 ? -10.568 3.761 15.572 1.00 80.62 88 THR A CA 1
ATOM 695 C C . THR A 1 88 ? -11.584 2.779 16.158 1.00 80.62 88 THR A C 1
ATOM 697 O O . THR A 1 88 ? -12.774 3.093 16.239 1.00 80.62 88 THR A O 1
ATOM 700 N N . GLN A 1 89 ? -11.132 1.609 16.620 1.00 81.62 89 GLN A N 1
ATOM 701 C CA . GLN A 1 89 ? -11.999 0.600 17.228 1.00 81.62 89 GLN A CA 1
ATOM 702 C C . GLN A 1 89 ? -12.645 1.104 18.528 1.00 81.62 89 GLN A C 1
ATOM 704 O O . GLN A 1 89 ? -13.844 0.904 18.732 1.00 81.62 89 GLN A O 1
ATOM 709 N N . ASN A 1 90 ? -11.895 1.818 19.372 1.00 82.12 90 ASN A N 1
ATOM 710 C CA . ASN A 1 90 ? -12.428 2.435 20.587 1.00 82.12 90 A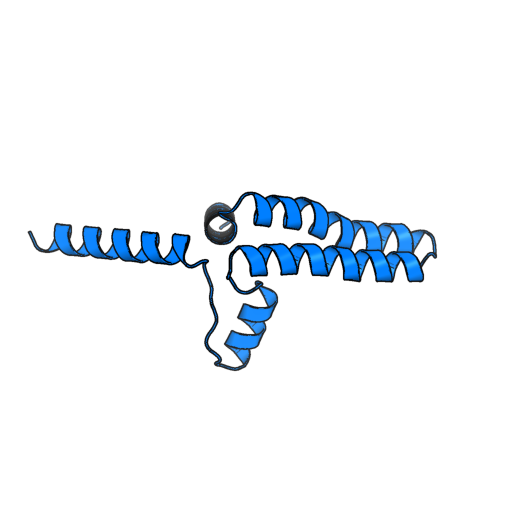SN A CA 1
ATOM 711 C C . ASN A 1 90 ? -13.530 3.460 20.286 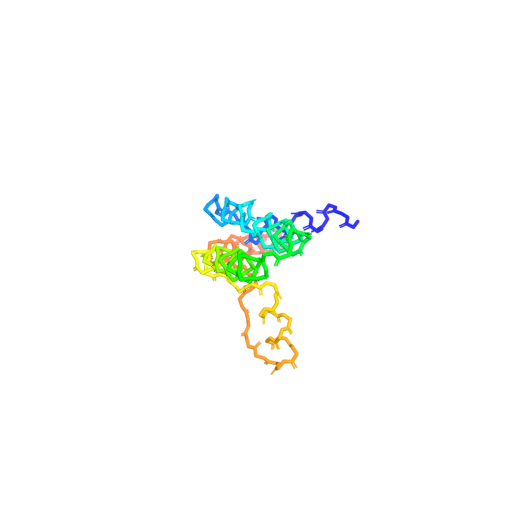1.00 82.12 90 ASN A C 1
ATOM 713 O O . ASN A 1 90 ? -14.572 3.442 20.947 1.00 82.12 90 ASN A O 1
ATOM 717 N N . ARG A 1 91 ? -13.355 4.309 19.263 1.00 82.12 91 ARG A N 1
ATOM 718 C CA . ARG A 1 91 ? -14.403 5.268 18.871 1.00 82.12 91 ARG A CA 1
ATOM 719 C C . ARG A 1 91 ? -15.654 4.586 18.327 1.00 82.12 91 ARG A C 1
ATOM 721 O O . ARG A 1 91 ? -16.754 4.942 18.737 1.00 82.12 91 ARG A O 1
ATOM 728 N N . LEU A 1 92 ? -15.503 3.563 17.483 1.00 82.06 92 LEU A N 1
ATOM 729 C CA . LEU A 1 92 ? -16.648 2.805 16.963 1.00 82.06 92 LEU A CA 1
ATOM 730 C C . LEU A 1 92 ? -17.457 2.134 18.088 1.00 82.06 92 LEU A C 1
ATOM 732 O O . LEU A 1 92 ? -18.688 2.161 18.058 1.00 82.06 92 LEU A O 1
ATOM 736 N N . ASN A 1 93 ? -16.783 1.580 19.101 1.00 81.44 93 ASN A N 1
ATOM 737 C CA . ASN A 1 93 ? -17.444 0.999 20.275 1.00 81.44 93 ASN A CA 1
ATOM 738 C C . ASN A 1 93 ? -18.199 2.057 21.100 1.00 81.44 93 ASN A C 1
ATOM 740 O O . ASN A 1 93 ? -19.323 1.809 21.546 1.00 81.44 93 ASN A O 1
ATOM 744 N N . PHE A 1 94 ? -17.603 3.239 21.292 1.00 81.88 94 PHE A N 1
ATOM 745 C CA . PHE A 1 94 ? -18.231 4.349 22.013 1.00 81.88 94 PHE A CA 1
ATOM 746 C C . PHE A 1 94 ? -19.505 4.839 21.310 1.00 81.88 94 PHE A C 1
ATOM 748 O O . PHE A 1 94 ? -20.560 4.938 21.943 1.00 81.88 94 PHE A O 1
ATOM 755 N N . ASP A 1 95 ? -19.439 5.058 19.995 1.00 79.44 95 ASP A N 1
ATOM 756 C CA . ASP A 1 95 ? -20.582 5.512 19.194 1.00 79.44 95 ASP A CA 1
ATOM 757 C C . ASP A 1 95 ? -21.735 4.496 19.215 1.00 79.44 95 ASP A C 1
ATOM 759 O O . ASP A 1 95 ? -22.907 4.871 19.320 1.00 79.44 95 ASP A O 1
ATOM 763 N N . GLN A 1 96 ? -21.420 3.195 19.172 1.00 80.31 96 GLN A N 1
ATOM 764 C CA . GLN A 1 96 ? -22.423 2.136 19.313 1.00 80.31 96 GLN A CA 1
ATOM 765 C C . GLN A 1 96 ? -23.090 2.136 20.692 1.00 80.31 96 GLN A C 1
ATOM 767 O O . GLN A 1 96 ? -24.311 1.980 20.773 1.00 80.31 96 GLN A O 1
ATOM 772 N N . SER A 1 97 ? -22.316 2.323 21.764 1.00 77.94 97 SER A N 1
ATOM 773 C CA . SER A 1 97 ? -22.837 2.390 23.134 1.00 77.94 97 SER A CA 1
ATOM 774 C C . SER A 1 97 ? -23.783 3.581 23.324 1.00 77.94 97 SER A C 1
ATOM 776 O O . SER A 1 97 ? -24.914 3.411 23.786 1.00 77.94 97 SER A O 1
ATOM 778 N N . SER A 1 98 ? -23.373 4.768 22.864 1.00 77.19 98 SER A N 1
ATOM 779 C CA . SER A 1 98 ? -24.181 5.996 22.907 1.00 77.19 98 SER A CA 1
ATOM 780 C C . SER A 1 98 ? -25.519 5.828 22.176 1.00 77.19 98 SER A C 1
ATOM 782 O O . SER A 1 98 ? -26.589 6.117 22.719 1.00 77.19 98 SER A O 1
ATOM 784 N N . LYS A 1 99 ? -25.484 5.246 20.970 1.00 74.50 99 LYS A N 1
ATOM 785 C CA . LYS A 1 99 ? -26.689 5.013 20.164 1.00 74.50 99 LYS A CA 1
ATOM 786 C C . LYS A 1 99 ? -27.653 4.013 20.807 1.00 74.50 99 LYS A C 1
ATOM 788 O O . LYS A 1 99 ? -28.864 4.145 20.649 1.00 74.50 99 LYS A O 1
ATOM 793 N N . LYS A 1 100 ? -27.126 3.016 21.526 1.00 73.19 100 LYS A N 1
ATOM 794 C CA . LYS A 1 100 ? -27.932 2.026 22.252 1.00 73.19 100 LYS A CA 1
ATOM 795 C C . LYS A 1 100 ? -28.586 2.630 23.498 1.00 73.19 100 LYS A C 1
ATOM 797 O O . LYS A 1 100 ? -29.719 2.275 23.792 1.00 73.19 100 LYS A O 1
ATOM 802 N N . SER A 1 101 ? -27.904 3.552 24.184 1.00 73.75 101 SER A N 1
ATOM 803 C CA . SER A 1 101 ? -28.473 4.300 25.315 1.00 73.75 101 SER A CA 1
ATOM 804 C C . SER A 1 101 ? -29.647 5.175 24.872 1.00 73.75 101 SER A C 1
ATOM 806 O O . SER A 1 101 ? -30.719 5.078 25.446 1.00 73.75 101 SER A O 1
ATOM 808 N N . SER A 1 102 ? -29.481 5.941 23.789 1.00 74.44 102 SER A N 1
ATOM 809 C CA . SER A 1 102 ? -30.505 6.874 23.290 1.00 74.44 102 SER A CA 1
ATOM 810 C C . SER A 1 102 ? -31.793 6.214 22.771 1.00 74.44 102 SER A C 1
ATOM 812 O O . SER A 1 102 ? -32.764 6.923 22.536 1.00 74.44 102 SER A O 1
ATOM 814 N N . CYS A 1 103 ? -31.802 4.902 22.512 1.00 68.62 103 CYS A N 1
ATOM 815 C CA . CYS A 1 103 ? -32.985 4.188 22.012 1.00 68.62 103 CYS A CA 1
ATOM 816 C C . CYS A 1 103 ? -33.775 3.480 23.127 1.00 68.62 103 CYS A C 1
ATOM 818 O O . CYS A 1 103 ? -34.805 2.874 22.835 1.00 68.62 103 CYS A O 1
ATOM 820 N N . ASN A 1 104 ? -33.263 3.508 24.364 1.00 66.25 104 ASN A N 1
ATOM 821 C CA . ASN A 1 104 ? -33.882 2.890 25.538 1.00 66.25 104 ASN A CA 1
ATOM 822 C C . ASN A 1 104 ? -34.594 3.913 26.452 1.00 66.25 104 ASN A C 1
ATOM 824 O O . ASN A 1 104 ? -35.132 3.497 27.477 1.00 66.25 104 ASN A O 1
ATOM 828 N N . ASP A 1 105 ? -34.594 5.198 26.076 1.00 53.97 105 ASP A N 1
ATOM 829 C CA . ASP A 1 105 ? -35.328 6.310 26.707 1.00 53.97 105 ASP A CA 1
ATOM 830 C C . ASP A 1 105 ? -36.596 6.648 25.900 1.00 53.97 105 ASP A C 1
ATOM 832 O O . ASP A 1 105 ? -37.632 6.978 26.525 1.00 53.97 105 ASP A O 1
#

Secondary structure (DSSP, 8-state):
-HHHHHHHHHHH--SHHHHHHHHHHHHIIIIIHHHHHHTT-HHHHHHHHHHHHHHHHHHHHHHT---HHHHHHHHHTT-----S-HHHHHHHHHHHHHHHHTT--

Foldseek 3Di:
DVVVVVVLVCQAQVDPQLVVLLVQLVCLQPVQLVVCVVVVNNVSSVVSNVVSVVSNCVSNVVLVADDPVVCVVCVVVVHDGGSGGPVSVVVVVVVVVVVVVVVVD

Radius of gyration: 17.87 Å; Cα contacts (8 Å, |Δi|>4): 103; chains: 1; bounding box: 52×30×46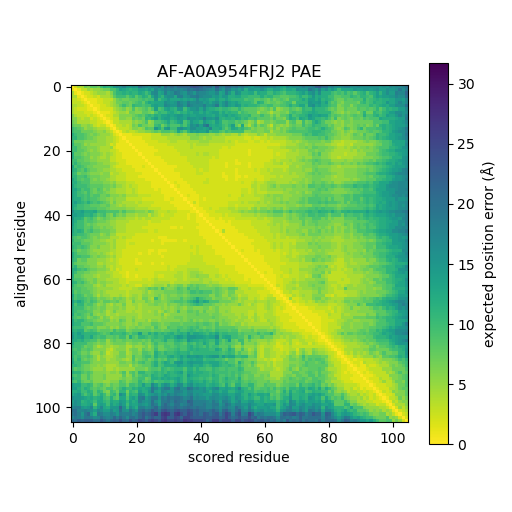 Å

Nearest PDB structures (foldseek):
  4o93-assembly1_B  TM=6.639E-01  e=6.624E+00  Thermus thermophilus HB27
  4o9u-assembly1_B  TM=6.397E-01  e=7.478E+00  Thermus thermophilus HB27

Sequence (105 aa):
MIQRFMSNYLLRHENRTNQVLHLIGVPLTFGGLIGFGLAGEWIYAGIAFVAGYLLQFLGHFIEQNDAGELILIKKLLGKPYTEFGPDTQNRLNFDQSSKKSSCND